Protein AF-A0A9D5DVE1-F1 (afdb_monomer)

Solvent-accessible surface area (backbone atoms only — not comparable to full-atom values): 3420 Å² total; per-residue (Å²): 141,79,95,77,81,90,78,60,90,99,61,89,84,88,81,90,82,83,82,92,65,62,45,79,40,83,48,64,50,89,50,67,71,48,35,77,73,55,46,56,49,80,46,80,41,73,127

pLDDT: mean 95.67, std 3.58, range [76.12, 98.38]

Mean predicted aligned error: 2.62 Å

Sequence (47 aa):
RTDVIEVLPASMISVDMVPRSPGDWLLHCHVNDHMLAGMSARWRVLP

Foldseek 3Di:
DDPDDDDDPPGDDDDDDDDPDFDKDKDADPPPVRVVVPRIDIDGGDD

Secondary structure (DSSP, 8-state):
--S-----TT---------SS-EEEEEE-SSHHHHHTT-EEEEEEP-

Radius of gyration: 12.22 Å; Cα contacts (8 Å, |Δi|>4): 39; chains: 1; bounding box: 27×22×29 Å

Structure (m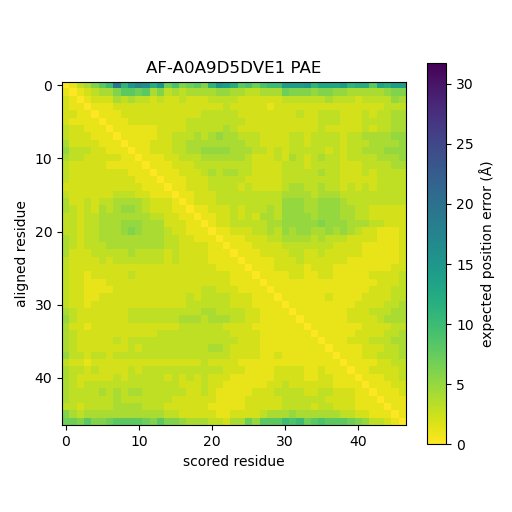mCIF, N/CA/C/O backbone):
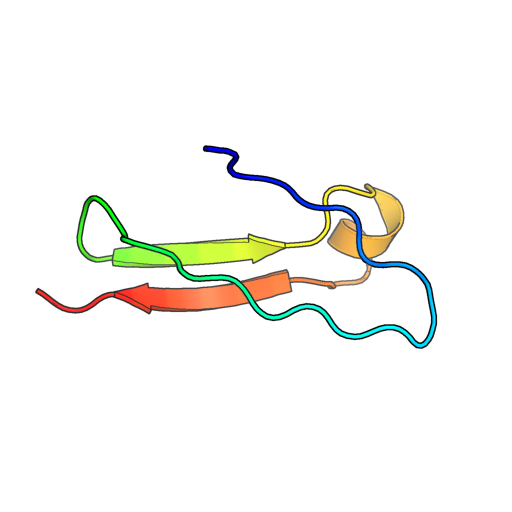data_AF-A0A9D5DVE1-F1
#
_entry.id   AF-A0A9D5DVE1-F1
#
loop_
_atom_site.group_PDB
_atom_site.id
_atom_site.type_symbol
_atom_site.label_atom_id
_atom_site.label_alt_id
_atom_site.label_comp_id
_atom_site.label_asym_id
_atom_site.label_entity_id
_atom_site.label_seq_id
_atom_site.pdbx_PDB_ins_code
_atom_site.Cartn_x
_atom_site.Cartn_y
_atom_site.Cartn_z
_atom_site.occupancy
_atom_site.B_iso_or_equiv
_atom_site.auth_seq_id
_atom_site.auth_comp_id
_atom_site.auth_asym_id
_atom_site.auth_atom_id
_atom_site.pdbx_PDB_model_num
ATOM 1 N N . ARG A 1 1 ? -11.802 12.515 -0.580 1.00 76.12 1 ARG A N 1
ATOM 2 C CA . ARG A 1 1 ? -11.813 11.268 0.224 1.00 76.12 1 ARG A CA 1
ATOM 3 C C . ARG A 1 1 ? -11.543 10.116 -0.731 1.00 76.12 1 ARG A C 1
ATOM 5 O O . ARG A 1 1 ? -12.313 9.981 -1.668 1.00 76.12 1 ARG A O 1
ATOM 12 N N . THR A 1 2 ? -10.461 9.374 -0.531 1.00 91.12 2 THR A N 1
ATOM 13 C CA . THR A 1 2 ? -10.029 8.242 -1.371 1.00 91.12 2 THR A CA 1
ATOM 14 C C . THR A 1 2 ? -9.514 7.124 -0.461 1.00 91.12 2 THR A C 1
ATOM 16 O O . THR A 1 2 ? -9.273 7.381 0.720 1.00 91.12 2 THR A O 1
ATOM 19 N N . ASP A 1 3 ? -9.378 5.914 -0.986 1.00 92.88 3 ASP A N 1
ATOM 20 C CA . ASP A 1 3 ? -8.777 4.735 -0.348 1.00 92.88 3 ASP A CA 1
ATOM 21 C C . ASP A 1 3 ? -7.453 4.304 -1.011 1.00 92.88 3 ASP A C 1
ATOM 23 O O . ASP A 1 3 ? -6.734 3.477 -0.455 1.00 92.88 3 ASP A O 1
ATOM 27 N N . VAL A 1 4 ? -7.092 4.915 -2.147 1.00 95.44 4 VAL A N 1
ATOM 28 C CA . VAL A 1 4 ? -5.837 4.685 -2.878 1.00 95.44 4 VAL A CA 1
ATOM 29 C C . VAL A 1 4 ? -5.160 6.020 -3.202 1.00 95.44 4 VAL A C 1
ATOM 31 O O . VAL A 1 4 ? -5.830 7.002 -3.539 1.00 95.44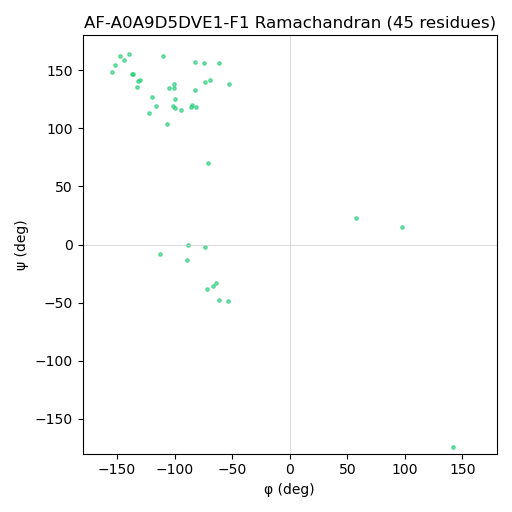 4 VAL A O 1
ATOM 34 N N . ILE A 1 5 ? -3.827 6.052 -3.108 1.00 95.69 5 ILE A N 1
ATOM 35 C CA . ILE A 1 5 ? -2.973 7.177 -3.506 1.00 95.69 5 ILE A CA 1
ATOM 36 C C . ILE A 1 5 ? -1.742 6.671 -4.263 1.00 95.69 5 ILE A C 1
ATOM 38 O O . ILE A 1 5 ? -1.230 5.588 -3.978 1.00 95.69 5 ILE A O 1
ATOM 42 N N . GLU A 1 6 ? -1.270 7.456 -5.227 1.00 96.56 6 GLU A N 1
ATOM 43 C CA . GLU A 1 6 ? -0.029 7.184 -5.947 1.00 96.56 6 GLU A CA 1
ATOM 44 C C . GLU A 1 6 ? 1.177 7.676 -5.139 1.00 96.56 6 GLU A C 1
ATOM 46 O O . GLU A 1 6 ? 1.189 8.807 -4.654 1.00 96.56 6 GLU A O 1
ATOM 51 N N . VAL A 1 7 ? 2.202 6.831 -5.014 1.00 96.62 7 VAL A N 1
ATOM 52 C CA . VAL A 1 7 ? 3.488 7.176 -4.397 1.00 96.62 7 VAL A CA 1
ATOM 53 C C . VAL A 1 7 ? 4.577 6.914 -5.427 1.00 96.62 7 VAL A C 1
ATOM 55 O O . VAL A 1 7 ? 4.815 5.768 -5.809 1.00 96.62 7 VAL A O 1
ATOM 58 N N . LEU A 1 8 ? 5.229 7.978 -5.892 1.00 96.88 8 LEU A N 1
ATOM 59 C CA . LEU A 1 8 ? 6.297 7.875 -6.884 1.00 96.88 8 LEU A CA 1
ATOM 60 C C . LEU A 1 8 ? 7.594 7.338 -6.253 1.00 96.88 8 LEU A C 1
ATOM 62 O O . LEU A 1 8 ? 7.807 7.498 -5.043 1.00 96.88 8 LEU A O 1
ATOM 66 N N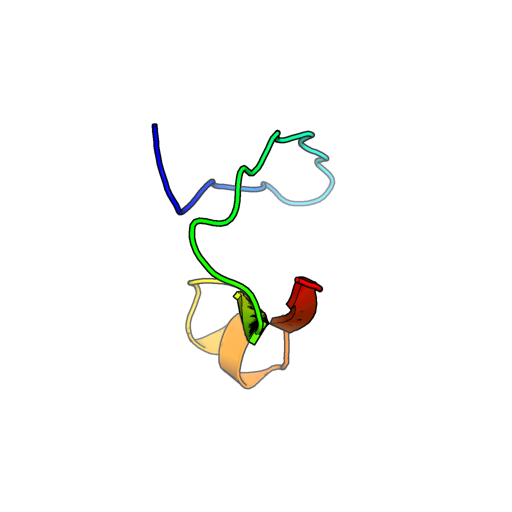 . PRO A 1 9 ? 8.499 6.739 -7.047 1.00 96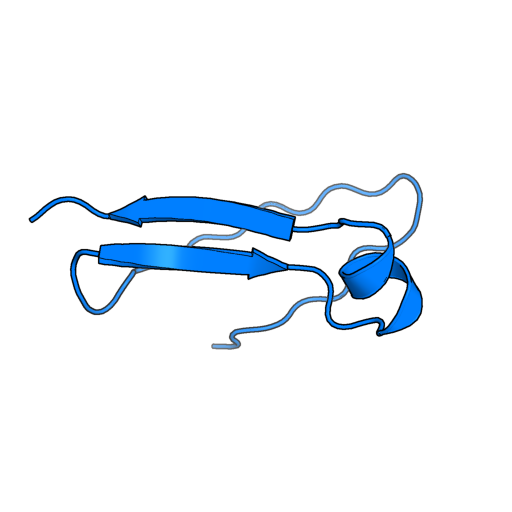.56 9 PRO A N 1
ATOM 67 C CA . PRO A 1 9 ? 9.803 6.302 -6.558 1.00 96.56 9 PRO A CA 1
ATOM 68 C C . PRO A 1 9 ? 10.561 7.425 -5.839 1.00 96.56 9 PRO A C 1
ATOM 70 O O . PRO A 1 9 ? 10.566 8.567 -6.294 1.00 96.56 9 PRO A O 1
ATOM 73 N N . ALA A 1 10 ? 11.209 7.087 -4.720 1.00 97.31 10 ALA A N 1
ATOM 74 C CA . ALA A 1 10 ? 11.965 8.022 -3.879 1.00 97.31 10 ALA A CA 1
ATOM 75 C C . ALA A 1 10 ? 11.160 9.225 -3.334 1.00 97.31 10 ALA A C 1
ATOM 77 O O . ALA A 1 10 ? 11.746 10.240 -2.957 1.00 97.31 10 ALA A O 1
ATOM 78 N N . SER A 1 11 ? 9.830 9.111 -3.255 1.00 97.94 11 SER A N 1
ATOM 79 C CA . SER A 1 11 ? 8.957 10.111 -2.633 1.00 97.94 11 SER A CA 1
ATOM 80 C C . SER A 1 11 ? 8.346 9.605 -1.324 1.00 97.94 11 SER A C 1
ATOM 82 O O . SER A 1 11 ? 8.330 8.406 -1.044 1.00 97.94 11 SER A O 1
ATOM 84 N N . MET A 1 12 ? 7.847 10.536 -0.512 1.00 97.44 12 MET A N 1
ATOM 85 C CA . MET A 1 12 ? 7.118 10.248 0.721 1.00 97.44 12 MET A CA 1
ATOM 86 C C . MET A 1 12 ? 5.837 11.073 0.751 1.00 97.44 12 MET A C 1
ATOM 88 O O . MET A 1 12 ? 5.839 12.240 0.358 1.00 97.44 12 MET A O 1
ATOM 92 N N . ILE A 1 13 ? 4.756 10.469 1.238 1.00 96.25 13 ILE A N 1
ATOM 93 C CA . ILE A 1 13 ? 3.460 11.123 1.416 1.00 96.25 13 ILE A CA 1
ATOM 94 C C . ILE A 1 13 ? 2.943 10.794 2.815 1.00 96.25 13 ILE A C 1
ATOM 96 O O . ILE A 1 13 ? 2.986 9.640 3.237 1.00 96.25 13 ILE A O 1
ATOM 100 N N . SER A 1 14 ? 2.428 11.808 3.508 1.00 96.06 14 SER A N 1
ATOM 101 C CA . SER A 1 14 ? 1.705 11.650 4.771 1.00 96.06 14 SER A CA 1
ATOM 102 C C . SER A 1 14 ? 0.202 11.725 4.514 1.00 96.06 14 SER A C 1
ATOM 104 O O . SER A 1 14 ? -0.257 12.606 3.787 1.00 96.06 14 SER A O 1
ATOM 106 N N . VAL A 1 15 ? -0.564 10.813 5.112 1.00 93.69 15 VAL A N 1
ATOM 107 C CA . VAL A 1 15 ? -2.027 10.753 4.988 1.00 93.69 15 VAL A CA 1
ATOM 108 C C . VAL A 1 15 ? -2.669 10.501 6.346 1.00 93.69 15 VAL A C 1
ATOM 110 O O . VAL A 1 15 ? -2.122 9.760 7.161 1.00 93.69 15 VAL A O 1
ATOM 113 N N . ASP A 1 16 ? -3.859 11.062 6.548 1.00 93.69 16 ASP A N 1
ATOM 114 C CA . ASP A 1 16 ? -4.702 10.766 7.705 1.00 93.69 16 ASP A CA 1
ATOM 115 C C . ASP A 1 16 ? -5.785 9.755 7.318 1.00 93.69 16 ASP A C 1
ATOM 117 O O . ASP A 1 16 ? -6.562 9.970 6.382 1.00 93.69 16 ASP A O 1
ATOM 121 N N . MET A 1 17 ? -5.861 8.648 8.059 1.00 90.50 17 MET A N 1
ATOM 122 C CA . MET A 1 17 ? -6.850 7.591 7.854 1.00 90.50 17 MET A CA 1
ATOM 123 C C . MET A 1 17 ? -7.711 7.412 9.104 1.00 90.50 17 MET A C 1
ATOM 125 O O . MET A 1 17 ? -7.201 7.176 10.195 1.00 90.50 17 MET A O 1
ATOM 129 N N . VAL A 1 18 ? -9.034 7.456 8.925 1.00 92.88 18 VAL A N 1
ATOM 130 C CA . VAL A 1 18 ? -10.011 7.128 9.973 1.00 92.88 18 VAL A CA 1
ATOM 131 C C . VAL A 1 18 ? -10.643 5.769 9.645 1.00 92.88 18 VAL A C 1
ATOM 133 O O . VAL A 1 18 ? -11.476 5.699 8.730 1.00 92.88 18 VAL A O 1
ATOM 136 N N . PRO A 1 19 ? -10.251 4.679 10.333 1.00 91.75 19 PRO A N 1
ATOM 137 C CA . PRO A 1 19 ? -10.827 3.360 10.105 1.00 91.75 19 PRO A CA 1
ATOM 138 C C . PRO A 1 19 ? -12.281 3.328 10.586 1.00 91.75 19 PRO A C 1
ATOM 140 O O . PRO A 1 19 ? -12.633 3.923 11.601 1.00 91.75 19 PRO A O 1
ATOM 143 N N . ARG A 1 20 ? -13.152 2.640 9.837 1.00 92.75 20 ARG A N 1
ATOM 144 C CA . ARG A 1 20 ? -14.593 2.574 10.151 1.00 92.75 20 ARG A CA 1
ATOM 145 C C . ARG A 1 20 ? -14.972 1.416 11.074 1.00 92.75 20 ARG A C 1
ATOM 147 O O . ARG A 1 20 ? -16.097 1.385 11.560 1.00 92.75 20 ARG A O 1
ATOM 154 N N . SER A 1 21 ? -14.069 0.463 11.279 1.00 95.69 21 SER A N 1
ATOM 155 C CA . SER A 1 21 ? -14.295 -0.707 12.126 1.00 95.69 21 SER A CA 1
ATOM 156 C C . SER A 1 21 ? -12.974 -1.263 12.676 1.00 95.69 21 SER A C 1
ATOM 158 O O . SER A 1 21 ? -11.954 -1.190 11.979 1.00 95.69 21 SER A O 1
ATOM 160 N N . PRO A 1 22 ? -12.978 -1.857 13.885 1.00 97.69 22 PRO A N 1
ATOM 161 C CA . PRO A 1 22 ? -11.837 -2.606 14.408 1.00 97.69 22 PRO A CA 1
ATOM 162 C C . PRO A 1 22 ? -11.498 -3.820 13.536 1.00 97.69 22 PRO A C 1
ATOM 164 O O . PRO A 1 22 ? -12.358 -4.345 12.826 1.00 97.69 22 PRO A O 1
ATOM 167 N N . GLY A 1 23 ? -10.251 -4.286 13.604 1.00 97.56 23 GLY A N 1
ATOM 168 C CA . GLY A 1 23 ? -9.794 -5.482 12.894 1.00 97.56 23 GLY A CA 1
ATOM 169 C C . GLY A 1 23 ? -8.382 -5.366 12.329 1.00 97.56 23 GLY A C 1
ATOM 170 O O . GLY A 1 23 ? -7.677 -4.385 12.557 1.00 97.56 23 GLY A O 1
ATOM 171 N N . ASP A 1 24 ? -7.976 -6.390 1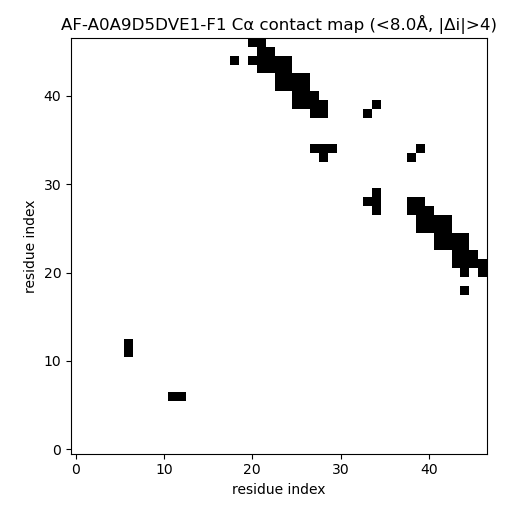1.578 1.00 97.31 24 ASP A N 1
ATOM 172 C CA . ASP A 1 24 ? -6.732 -6.372 10.811 1.00 97.31 24 ASP A CA 1
ATOM 173 C C . ASP A 1 24 ? -7.007 -5.918 9.381 1.00 97.31 24 ASP A C 1
ATOM 175 O O . ASP A 1 24 ? -7.685 -6.606 8.619 1.00 97.31 24 ASP A O 1
ATOM 179 N N . TRP A 1 25 ? -6.439 -4.780 9.011 1.00 96.25 25 TRP A N 1
ATOM 180 C CA . TRP A 1 25 ? -6.584 -4.182 7.694 1.00 96.25 25 TRP A CA 1
ATOM 181 C C . TRP A 1 25 ? -5.359 -4.480 6.838 1.00 96.25 25 TRP A C 1
ATOM 183 O O . TRP A 1 25 ? -4.223 -4.405 7.313 1.00 96.25 25 TRP A O 1
ATOM 193 N N . LEU A 1 26 ? -5.589 -4.811 5.568 1.00 96.12 26 LEU A N 1
ATOM 194 C CA . LEU A 1 26 ? -4.523 -4.961 4.586 1.00 96.12 26 LEU A CA 1
ATOM 195 C C . LEU A 1 26 ? -4.186 -3.590 3.994 1.00 96.12 26 LEU A C 1
ATOM 197 O O . LEU A 1 26 ? -5.031 -2.960 3.364 1.00 96.12 26 LEU A O 1
ATOM 201 N N . LEU A 1 27 ? -2.940 -3.163 4.165 1.00 95.81 27 LEU A N 1
ATOM 202 C CA . LEU A 1 27 ? -2.343 -2.050 3.437 1.00 95.81 27 LEU A CA 1
ATOM 203 C C . LEU A 1 27 ? -1.459 -2.647 2.342 1.00 95.81 27 LEU A C 1
ATOM 205 O O . LEU A 1 27 ? -0.532 -3.384 2.662 1.00 95.81 27 LEU A O 1
ATOM 209 N N . HIS A 1 28 ? -1.723 -2.380 1.065 1.00 97.25 28 HIS A N 1
ATOM 210 C CA . HIS A 1 28 ? -0.962 -3.002 -0.023 1.00 97.25 28 HIS A CA 1
ATOM 211 C C . HIS A 1 28 ? -0.815 -2.098 -1.246 1.00 97.25 28 HIS A C 1
ATOM 213 O O . HIS A 1 28 ? -1.563 -1.139 -1.431 1.00 97.25 28 HIS A O 1
ATOM 219 N N . CYS A 1 29 ? 0.151 -2.425 -2.103 1.00 97.75 29 CYS A N 1
ATOM 220 C CA . CYS A 1 29 ? 0.273 -1.813 -3.419 1.00 97.75 29 CYS A CA 1
ATOM 221 C C . CYS A 1 29 ? -0.809 -2.343 -4.364 1.00 97.75 29 CYS A C 1
ATOM 223 O O . CYS A 1 29 ? -1.092 -3.541 -4.378 1.00 97.75 29 CYS A O 1
ATOM 225 N N . HIS A 1 30 ? -1.379 -1.467 -5.190 1.00 97.25 30 HIS A N 1
ATOM 226 C CA . HIS A 1 30 ? -2.375 -1.853 -6.190 1.00 97.25 30 HIS A CA 1
ATOM 227 C C . HIS A 1 30 ? -1.757 -2.271 -7.544 1.00 97.25 30 HIS A C 1
ATOM 229 O O . HIS A 1 30 ? -2.479 -2.652 -8.466 1.00 97.25 30 HIS A O 1
ATOM 235 N N . VAL A 1 31 ? -0.423 -2.234 -7.667 1.00 97.69 31 VAL A N 1
ATOM 236 C CA . VAL A 1 31 ? 0.318 -2.808 -8.800 1.00 97.69 31 VAL A CA 1
ATOM 237 C C . VAL A 1 31 ? 0.471 -4.307 -8.563 1.00 97.69 31 VAL A C 1
ATOM 239 O O . VAL A 1 31 ? 1.081 -4.720 -7.577 1.00 97.69 31 VAL A O 1
ATOM 242 N N . ASN A 1 32 ? -0.085 -5.111 -9.469 1.00 97.69 32 ASN A N 1
ATOM 243 C CA . ASN A 1 32 ? -0.205 -6.560 -9.308 1.00 97.69 32 ASN 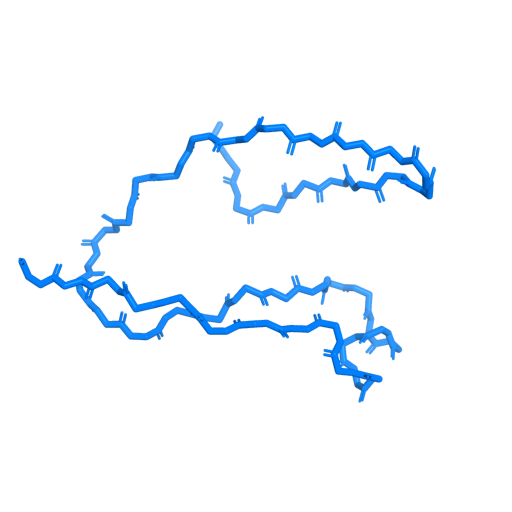A CA 1
ATOM 244 C C . ASN A 1 32 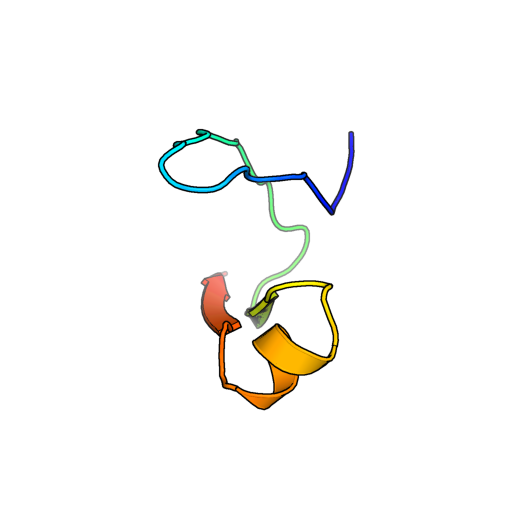? 1.137 -7.239 -8.988 1.00 97.69 32 ASN A C 1
ATOM 246 O O . ASN A 1 32 ? 1.2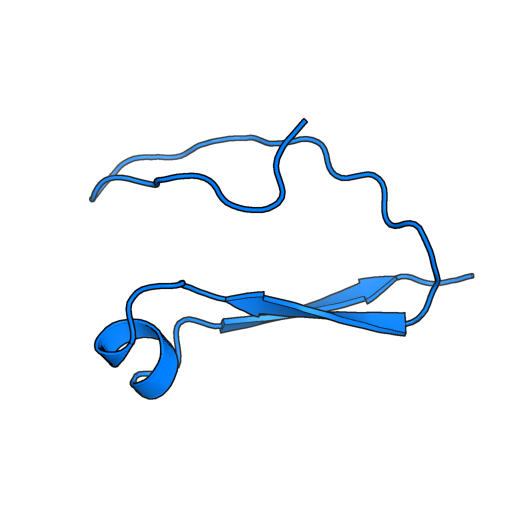45 -7.969 -8.005 1.00 97.69 32 ASN A O 1
ATOM 250 N N . ASP A 1 33 ? 2.178 -6.927 -9.757 1.00 98.38 33 ASP A N 1
ATOM 251 C CA . ASP A 1 33 ? 3.490 -7.559 -9.603 1.00 98.38 33 ASP A CA 1
ATOM 252 C C . ASP A 1 33 ? 4.149 -7.191 -8.267 1.00 98.38 33 ASP A C 1
ATOM 254 O O . ASP A 1 33 ? 4.767 -8.034 -7.622 1.00 98.38 33 ASP A O 1
ATOM 258 N N . HIS A 1 34 ? 3.952 -5.956 -7.791 1.00 98.31 34 HIS A N 1
ATOM 259 C CA . HIS A 1 34 ? 4.467 -5.515 -6.494 1.00 98.31 34 HIS A CA 1
ATOM 260 C C . HIS A 1 34 ? 3.704 -6.160 -5.333 1.00 98.31 34 HIS A C 1
ATOM 262 O O . HIS A 1 34 ? 4.308 -6.529 -4.326 1.00 98.31 34 HIS A O 1
ATOM 268 N N . MET A 1 35 ? 2.382 -6.318 -5.466 1.00 97.75 35 MET A N 1
ATOM 269 C CA . MET A 1 35 ? 1.556 -7.008 -4.474 1.00 97.75 35 MET A CA 1
ATOM 270 C C . MET A 1 35 ? 2.000 -8.466 -4.323 1.00 97.75 35 MET A C 1
ATOM 272 O O . MET A 1 35 ? 2.232 -8.920 -3.204 1.00 97.75 35 MET A O 1
ATOM 276 N N . LEU A 1 36 ? 2.182 -9.172 -5.443 1.00 97.75 36 LEU A N 1
ATOM 277 C CA . LEU A 1 36 ? 2.668 -10.554 -5.465 1.00 97.75 36 LEU A CA 1
ATOM 278 C C . LEU A 1 36 ? 4.102 -10.675 -4.935 1.00 97.75 36 LEU A C 1
ATOM 280 O O . LEU A 1 36 ? 4.425 -11.656 -4.270 1.00 97.75 36 LEU A O 1
ATOM 284 N N . ALA A 1 37 ? 4.941 -9.661 -5.164 1.00 98.31 37 ALA A N 1
ATOM 285 C CA . ALA A 1 37 ? 6.283 -9.566 -4.592 1.00 98.31 37 ALA A CA 1
ATOM 286 C C . ALA A 1 37 ? 6.298 -9.210 -3.089 1.00 98.31 37 ALA A C 1
ATOM 288 O O . ALA A 1 37 ? 7.368 -9.155 -2.486 1.00 98.31 37 ALA A O 1
ATOM 289 N N . GLY A 1 38 ? 5.134 -8.985 -2.469 1.00 98.19 38 GLY A N 1
ATOM 290 C CA . GLY A 1 38 ? 5.000 -8.798 -1.025 1.00 98.19 38 GLY A CA 1
ATOM 291 C C . GLY A 1 38 ? 4.929 -7.346 -0.560 1.00 98.19 38 GLY A C 1
ATOM 292 O O . GLY A 1 38 ? 5.066 -7.105 0.638 1.00 98.19 38 GLY A O 1
ATOM 293 N N . MET A 1 39 ? 4.679 -6.377 -1.450 1.00 98.31 39 MET A N 1
ATOM 294 C CA . MET A 1 39 ? 4.465 -4.969 -1.086 1.00 98.31 39 MET A CA 1
ATOM 295 C C . MET A 1 39 ? 3.113 -4.779 -0.377 1.00 98.31 39 MET A C 1
ATOM 297 O O . MET A 1 39 ? 2.151 -4.227 -0.917 1.00 98.31 39 MET A O 1
ATOM 301 N N . SER A 1 40 ? 3.043 -5.291 0.846 1.00 97.75 40 SER A N 1
ATOM 302 C CA . SER A 1 40 ? 1.873 -5.300 1.707 1.00 97.75 40 SER A CA 1
ATOM 303 C C . SER A 1 40 ? 2.279 -5.303 3.180 1.00 97.75 40 SER A C 1
ATOM 305 O O . SER A 1 40 ? 3.358 -5.762 3.550 1.00 97.75 40 SER A O 1
ATOM 307 N N . ALA A 1 41 ? 1.397 -4.794 4.027 1.00 97.25 41 ALA A N 1
ATOM 308 C CA . ALA A 1 41 ? 1.519 -4.783 5.472 1.00 97.25 41 ALA A CA 1
ATOM 309 C C . ALA A 1 41 ? 0.135 -4.976 6.106 1.00 97.25 41 ALA A C 1
ATOM 311 O O . ALA A 1 41 ? -0.898 -4.709 5.486 1.00 97.25 41 ALA A O 1
ATOM 312 N N . ARG A 1 42 ? 0.104 -5.427 7.363 1.00 96.56 42 ARG A N 1
ATOM 313 C CA . ARG A 1 42 ? -1.129 -5.494 8.159 1.00 96.56 42 ARG A CA 1
ATOM 314 C C . ARG A 1 42 ? -1.139 -4.378 9.187 1.00 96.56 42 ARG A C 1
ATOM 316 O O . ARG A 1 42 ? -0.157 -4.190 9.902 1.00 96.56 42 ARG A O 1
ATOM 323 N N . TRP A 1 43 ? -2.270 -3.698 9.302 1.00 94.75 43 TRP A N 1
ATOM 324 C CA . TRP A 1 43 ? -2.511 -2.691 10.325 1.00 94.75 43 TRP A CA 1
ATOM 325 C C . TRP A 1 43 ? -3.640 -3.142 11.254 1.00 94.75 43 TRP A C 1
ATOM 327 O O . TRP A 1 43 ? -4.764 -3.376 10.813 1.00 94.75 43 TRP A O 1
ATOM 337 N N . ARG A 1 44 ? -3.331 -3.292 12.547 1.00 97.06 44 ARG A N 1
ATOM 338 C CA . ARG A 1 44 ? -4.301 -3.655 13.588 1.00 97.06 44 ARG A CA 1
ATOM 339 C C . ARG A 1 44 ? -4.995 -2.393 14.098 1.00 97.06 44 ARG A C 1
ATOM 341 O O . ARG A 1 44 ? -4.351 -1.544 14.708 1.00 97.06 44 ARG A O 1
ATOM 348 N N . VAL A 1 45 ? -6.309 -2.329 13.924 1.00 97.44 45 VAL A N 1
ATOM 349 C CA . VAL A 1 45 ? -7.187 -1.330 14.539 1.00 97.44 45 VAL A CA 1
ATOM 350 C C . VAL A 1 45 ? -7.857 -1.970 15.750 1.00 97.44 45 VAL A C 1
ATOM 352 O O . VAL A 1 45 ? -8.575 -2.964 15.615 1.00 97.44 45 VAL A O 1
ATOM 355 N N . LEU A 1 46 ? -7.587 -1.421 16.933 1.00 95.69 46 LEU A N 1
ATOM 356 C CA . LEU A 1 46 ? -8.191 -1.869 18.187 1.00 95.69 46 LEU A CA 1
ATOM 357 C C . LEU A 1 46 ? -9.591 -1.249 18.370 1.00 95.69 46 LEU A C 1
ATOM 359 O O . LEU A 1 46 ? -9.871 -0.223 17.746 1.00 95.69 46 LEU A O 1
ATOM 363 N N . PRO A 1 47 ? -10.465 -1.880 19.174 1.00 90.75 47 PRO A N 1
ATOM 364 C CA . PRO A 1 47 ? -11.713 -1.270 19.630 1.00 90.75 47 PRO A CA 1
ATOM 365 C C . PRO A 1 47 ? -11.499 0.036 20.398 1.00 90.75 47 PRO A C 1
ATOM 367 O O . PRO A 1 47 ? -10.468 0.143 21.103 1.00 90.75 47 PRO A O 1
#